Protein AF-A0A172ZG33-F1 (afdb_monomer_lite)

Organism: NCBI:txid1616788

Sequence (168 aa):
MSILERFKTKSKTSNMPSVHVTMNELRTAVLQYEREMSGINRTALMQEDRSLDLSRLTRYLGGRSDQKFYLSRETFEIFEEEERHIPYHLDQVQGAIDDYVQENGKLPVIEDSVHFEVDCRKLYQQRYLHEIPDFPMYITDQEMMVTHREPAILPESKEHMDKSYVLL

Structure (mmCIF, N/CA/C/O backbone):
data_AF-A0A172ZG33-F1
#
_entry.id   AF-A0A172ZG33-F1
#
loop_
_atom_site.group_PDB
_atom_site.id
_atom_site.type_symbol
_atom_site.label_atom_id
_atom_site.label_alt_id
_atom_site.label_comp_id
_atom_site.label_asym_id
_atom_site.label_entity_id
_atom_site.label_seq_id
_atom_site.pdbx_PDB_ins_code
_atom_site.Cartn_x
_atom_site.Cartn_y
_atom_site.Cartn_z
_atom_site.occupancy
_atom_site.B_iso_or_equiv
_atom_site.auth_seq_id
_atom_site.auth_comp_id
_atom_site.auth_asym_id
_atom_site.auth_atom_id
_atom_site.pdbx_PDB_model_num
ATOM 1 N N . MET A 1 1 ? -16.055 10.389 -52.315 1.00 37.78 1 MET A N 1
ATOM 2 C CA . MET A 1 1 ? -14.677 10.601 -51.824 1.00 37.78 1 MET A CA 1
ATOM 3 C C . MET A 1 1 ? -14.759 10.781 -50.315 1.00 37.78 1 MET A C 1
ATOM 5 O O . MET A 1 1 ? -15.223 11.822 -49.876 1.00 37.78 1 MET A O 1
ATOM 9 N N . SER A 1 2 ? -14.478 9.725 -49.545 1.00 38.50 2 SER A N 1
ATOM 10 C CA . SER A 1 2 ? -14.669 9.694 -48.085 1.00 38.50 2 SER A CA 1
ATOM 11 C C . SER A 1 2 ? -13.404 10.165 -47.365 1.00 38.50 2 SER A C 1
ATOM 13 O O . SER A 1 2 ? -12.304 9.768 -47.736 1.00 38.50 2 SER A O 1
ATOM 15 N N . ILE A 1 3 ? -13.573 11.007 -46.344 1.00 47.00 3 ILE A N 1
ATOM 16 C CA . ILE A 1 3 ? -12.517 11.676 -45.557 1.00 47.00 3 ILE A CA 1
ATOM 17 C C . ILE A 1 3 ? -11.925 10.736 -44.477 1.00 47.00 3 ILE A C 1
ATOM 19 O O . ILE A 1 3 ? -11.163 11.151 -43.612 1.00 47.00 3 ILE A O 1
ATOM 23 N N . LEU A 1 4 ? -12.216 9.435 -44.532 1.00 44.50 4 LEU A N 1
ATOM 24 C CA . LEU A 1 4 ? -11.871 8.484 -43.473 1.00 44.50 4 LEU A CA 1
ATOM 25 C C . LEU A 1 4 ? -10.605 7.652 -43.748 1.00 44.50 4 LEU A C 1
ATOM 27 O O . LEU A 1 4 ? -10.565 6.477 -43.417 1.00 44.50 4 LEU A O 1
ATOM 31 N N . GLU A 1 5 ? -9.565 8.239 -44.340 1.00 49.44 5 GLU A N 1
ATOM 32 C CA . GLU A 1 5 ? -8.239 7.606 -44.415 1.00 49.44 5 GLU A CA 1
ATOM 33 C C . GLU A 1 5 ? -7.129 8.623 -44.154 1.00 49.44 5 GLU A C 1
ATOM 35 O O . GLU A 1 5 ? -6.486 9.126 -45.074 1.00 49.44 5 GLU A O 1
ATOM 40 N N . ARG A 1 6 ? -6.884 8.950 -42.885 1.00 49.59 6 ARG A N 1
ATOM 41 C CA . ARG A 1 6 ? -5.592 9.473 -42.417 1.00 49.59 6 ARG A CA 1
ATOM 42 C C . ARG A 1 6 ? -5.543 9.400 -40.898 1.00 49.59 6 ARG A C 1
ATOM 44 O O . ARG A 1 6 ? -6.550 9.605 -40.240 1.00 49.59 6 ARG A O 1
ATOM 51 N N . PHE A 1 7 ? -4.349 9.093 -40.395 1.00 49.25 7 PHE A N 1
ATOM 52 C CA . PHE A 1 7 ? -3.973 8.811 -39.000 1.00 49.25 7 PHE A CA 1
ATOM 53 C C . PHE A 1 7 ? -4.033 7.345 -38.534 1.00 49.25 7 PHE A C 1
ATOM 55 O O . PHE A 1 7 ? -4.445 7.045 -37.420 1.00 49.25 7 PHE A O 1
ATOM 62 N N . LYS A 1 8 ? -3.451 6.426 -39.319 1.00 46.25 8 LYS A N 1
ATOM 63 C CA . LYS A 1 8 ? -2.674 5.323 -38.719 1.00 46.25 8 LYS A CA 1
ATOM 64 C C . LYS A 1 8 ? -1.252 5.822 -38.458 1.00 46.25 8 LYS A C 1
ATOM 66 O O . LYS A 1 8 ? -0.354 5.652 -39.282 1.00 46.25 8 LYS A O 1
ATOM 71 N N . THR A 1 9 ? -1.042 6.471 -37.319 1.00 42.97 9 THR A N 1
ATOM 72 C CA . THR A 1 9 ? 0.306 6.769 -36.827 1.00 42.97 9 THR A CA 1
ATOM 73 C C . THR A 1 9 ? 0.907 5.448 -36.344 1.00 42.97 9 THR A C 1
ATOM 75 O O . THR A 1 9 ? 0.587 4.975 -35.259 1.00 42.97 9 THR A O 1
ATOM 78 N N . LYS A 1 10 ? 1.731 4.793 -37.174 1.00 41.88 10 LYS A N 1
ATOM 79 C CA . LYS A 1 10 ? 2.574 3.665 -36.739 1.00 41.88 10 LYS A CA 1
ATOM 80 C C . LYS A 1 10 ? 3.470 4.167 -35.603 1.00 41.88 10 LYS A C 1
ATOM 82 O O . LYS A 1 10 ? 4.420 4.907 -35.857 1.00 41.88 10 LYS A O 1
ATOM 87 N N . SER A 1 11 ? 3.174 3.789 -34.362 1.00 44.31 11 SER A N 1
ATOM 88 C CA . SER A 1 11 ? 4.064 4.048 -33.234 1.00 44.31 11 SER A CA 1
ATOM 89 C C . SER A 1 11 ? 5.384 3.305 -33.463 1.00 44.31 11 SER A C 1
ATOM 91 O O . SER A 1 11 ? 5.397 2.101 -33.718 1.00 44.31 11 SER A O 1
ATOM 93 N N . LYS A 1 12 ? 6.513 4.015 -33.369 1.00 47.38 12 LYS A N 1
ATOM 94 C CA . LYS A 1 12 ? 7.883 3.466 -33.406 1.00 47.38 12 LYS A CA 1
ATOM 95 C C . LYS A 1 12 ? 8.219 2.646 -32.143 1.00 47.38 12 LYS A C 1
ATOM 97 O O . LYS A 1 12 ? 9.269 2.825 -31.543 1.00 47.38 12 LYS A O 1
ATOM 102 N N . THR A 1 13 ? 7.324 1.772 -31.703 1.00 51.97 13 THR A N 1
ATOM 103 C CA . THR A 1 13 ? 7.499 0.946 -30.497 1.00 51.97 13 THR A CA 1
ATOM 104 C C . THR A 1 13 ? 7.639 -0.544 -30.819 1.00 51.97 13 THR A C 1
ATOM 106 O O . THR A 1 13 ? 7.714 -1.367 -29.914 1.00 51.97 13 THR A O 1
ATOM 109 N N . SER A 1 14 ? 7.703 -0.912 -32.102 1.00 55.41 14 SER A N 1
ATOM 110 C CA . SER A 1 14 ? 7.591 -2.301 -32.560 1.00 55.41 14 SER A CA 1
ATOM 111 C C . SER A 1 14 ? 8.889 -3.122 -32.545 1.00 55.41 14 SER A C 1
ATOM 113 O O . SER A 1 14 ? 8.899 -4.172 -33.169 1.00 55.41 14 SER A O 1
ATOM 115 N N . ASN A 1 15 ? 9.974 -2.666 -31.906 1.00 64.38 15 ASN A N 1
ATOM 116 C CA . ASN A 1 15 ? 11.260 -3.390 -31.927 1.00 64.38 15 ASN A CA 1
ATOM 117 C C . ASN A 1 15 ? 12.060 -3.333 -30.612 1.00 64.38 15 ASN A C 1
ATOM 119 O O . ASN A 1 15 ? 13.254 -3.622 -30.616 1.00 64.38 15 ASN A O 1
ATOM 123 N N . MET A 1 16 ? 11.436 -2.940 -29.498 1.00 76.25 16 MET A N 1
ATOM 124 C CA . MET A 1 16 ? 12.101 -3.038 -28.193 1.00 76.25 16 MET A CA 1
ATOM 125 C C . MET A 1 16 ? 12.145 -4.508 -27.754 1.00 76.25 16 MET A C 1
ATOM 127 O O . MET A 1 16 ? 11.128 -5.191 -27.910 1.00 76.25 16 MET A O 1
ATOM 131 N N . PRO A 1 17 ? 13.279 -4.996 -27.218 1.00 87.50 17 PRO A N 1
ATOM 132 C CA . PRO A 1 17 ? 13.366 -6.357 -26.709 1.00 87.50 17 PRO A CA 1
ATOM 133 C C . PRO A 1 17 ? 12.390 -6.552 -25.545 1.00 87.50 17 PRO A C 1
ATOM 135 O O . PRO A 1 17 ? 12.126 -5.620 -24.779 1.00 87.50 17 PRO A O 1
ATOM 138 N N . SER A 1 18 ? 11.853 -7.766 -25.435 1.00 92.00 18 SER A N 1
ATOM 139 C CA . SER A 1 18 ? 11.190 -8.211 -24.211 1.00 92.00 18 SER A CA 1
ATOM 140 C C . SER A 1 18 ? 12.263 -8.433 -23.151 1.00 92.00 18 SER A C 1
ATOM 142 O O . SER A 1 18 ? 13.279 -9.062 -23.452 1.00 92.00 18 SER A O 1
ATOM 144 N N . VAL A 1 19 ? 12.063 -7.901 -21.951 1.00 94.19 19 VAL A N 1
ATOM 145 C CA . VAL A 1 19 ? 12.995 -8.032 -20.826 1.00 94.19 19 VAL A CA 1
ATOM 146 C C . VAL A 1 19 ? 12.261 -8.574 -19.612 1.00 94.19 19 VAL A C 1
ATOM 148 O O . VAL A 1 19 ? 11.125 -8.190 -19.350 1.00 94.19 19 VAL A O 1
ATOM 151 N N . HIS A 1 20 ? 12.940 -9.435 -18.870 1.00 95.19 20 HIS A N 1
ATOM 152 C CA . HIS A 1 20 ? 12.515 -9.827 -17.538 1.00 95.19 20 HIS A CA 1
ATOM 153 C C . HIS A 1 20 ? 13.019 -8.774 -16.549 1.00 95.19 20 HIS A C 1
ATOM 155 O O . HIS A 1 20 ? 14.181 -8.377 -16.626 1.00 95.19 20 HIS A O 1
ATOM 161 N N . VAL A 1 21 ? 12.146 -8.291 -15.674 1.00 94.25 21 VAL A N 1
ATOM 162 C CA . VAL A 1 21 ? 12.380 -7.168 -14.765 1.00 94.25 21 VAL A CA 1
ATOM 163 C C . VAL A 1 21 ? 12.242 -7.646 -13.328 1.00 94.25 21 VAL A C 1
ATOM 165 O O . VAL A 1 21 ? 11.214 -8.171 -12.914 1.00 94.25 21 VAL A O 1
ATOM 168 N N . THR A 1 22 ? 13.275 -7.413 -12.534 1.00 93.88 22 THR A N 1
ATOM 169 C CA . THR A 1 22 ? 13.223 -7.638 -11.089 1.00 93.88 22 THR A CA 1
ATOM 170 C C . THR A 1 22 ? 12.546 -6.469 -10.377 1.00 93.88 22 THR A C 1
ATOM 172 O O . THR A 1 22 ? 12.587 -5.328 -10.849 1.00 93.88 22 THR A O 1
ATOM 175 N N . MET A 1 23 ? 12.006 -6.706 -9.177 1.00 92.94 23 MET A N 1
ATOM 176 C CA . MET A 1 23 ? 11.448 -5.621 -8.366 1.00 92.94 23 MET A CA 1
ATOM 177 C C . MET A 1 23 ? 12.440 -4.470 -8.149 1.00 92.94 23 MET A C 1
ATOM 179 O O . MET A 1 23 ? 12.075 -3.302 -8.259 1.00 92.94 23 MET A O 1
ATOM 183 N N . ASN A 1 24 ? 13.717 -4.759 -7.898 1.00 92.06 24 ASN A N 1
ATOM 184 C CA . ASN A 1 24 ? 14.719 -3.711 -7.677 1.00 92.06 24 ASN A CA 1
ATOM 185 C C . ASN A 1 24 ? 14.956 -2.841 -8.923 1.00 92.06 24 ASN A C 1
ATOM 187 O O . ASN A 1 24 ? 15.106 -1.621 -8.804 1.00 92.06 24 ASN A O 1
ATOM 191 N N . GLU A 1 25 ? 14.952 -3.438 -10.116 1.00 94.31 25 GLU A N 1
ATOM 192 C CA . GLU A 1 25 ? 15.046 -2.696 -11.380 1.00 94.31 25 GLU A CA 1
ATOM 193 C C . GLU A 1 25 ? 13.802 -1.842 -11.611 1.00 94.31 25 GLU A C 1
ATOM 195 O O . GLU A 1 25 ? 13.922 -0.670 -11.972 1.00 94.31 25 GLU A O 1
ATOM 200 N N . LEU A 1 26 ? 12.616 -2.390 -11.333 1.00 94.88 26 LEU A N 1
ATOM 201 C CA . LEU A 1 26 ? 11.362 -1.654 -11.431 1.00 94.88 26 LEU A CA 1
ATOM 202 C C . LEU A 1 26 ? 11.343 -0.438 -10.501 1.00 94.88 26 LEU A C 1
ATOM 204 O O . LEU A 1 26 ? 11.042 0.668 -10.942 1.00 94.88 26 LEU A O 1
ATOM 208 N N . ARG A 1 27 ? 11.722 -0.619 -9.235 1.00 92.94 27 ARG A N 1
ATOM 209 C CA . ARG A 1 27 ? 11.808 0.454 -8.231 1.00 92.94 27 ARG A CA 1
ATOM 210 C C . ARG A 1 27 ? 12.765 1.551 -8.677 1.00 92.94 27 ARG A C 1
ATOM 212 O O . ARG A 1 27 ? 12.428 2.732 -8.655 1.00 92.94 27 ARG A O 1
ATOM 219 N N . THR A 1 28 ? 13.932 1.155 -9.178 1.00 93.56 28 THR A N 1
ATOM 220 C CA . THR A 1 28 ? 14.919 2.089 -9.731 1.00 93.56 28 THR A CA 1
ATOM 221 C C . THR A 1 28 ? 14.354 2.859 -10.929 1.00 93.56 28 THR A C 1
ATOM 223 O O . THR A 1 28 ? 14.527 4.077 -11.015 1.00 93.56 28 THR A O 1
ATOM 226 N N . ALA A 1 29 ? 13.637 2.179 -11.828 1.00 94.19 29 ALA A N 1
ATOM 227 C CA . ALA A 1 29 ? 12.993 2.787 -12.988 1.00 94.19 29 ALA A CA 1
ATOM 228 C C . ALA A 1 29 ? 11.883 3.775 -12.600 1.00 94.19 29 ALA A C 1
ATOM 230 O O . ALA A 1 29 ? 11.822 4.867 -13.167 1.00 94.19 29 ALA A O 1
ATOM 231 N N . VAL A 1 30 ? 11.043 3.435 -11.617 1.00 92.50 30 VAL A N 1
ATOM 232 C CA . VAL A 1 30 ? 9.999 4.323 -11.079 1.00 92.50 30 VAL A CA 1
ATOM 233 C C . VAL A 1 30 ? 10.624 5.563 -10.442 1.00 92.50 30 VAL A C 1
ATOM 235 O O . VAL A 1 30 ? 10.243 6.677 -10.792 1.00 92.50 30 VAL A O 1
ATOM 238 N N . LEU A 1 31 ? 11.646 5.404 -9.597 1.00 90.88 31 LEU A N 1
ATOM 239 C CA . LEU A 1 31 ? 12.358 6.534 -8.986 1.00 90.88 31 LEU A CA 1
ATOM 240 C C . LEU A 1 31 ? 13.042 7.429 -10.027 1.00 90.88 31 LEU A C 1
ATOM 242 O O . LEU A 1 31 ? 13.170 8.641 -9.845 1.00 90.88 31 LEU A O 1
ATOM 246 N N . GLN A 1 32 ? 13.541 6.856 -11.123 1.00 91.31 32 GLN A N 1
ATOM 247 C CA . GLN A 1 32 ? 14.097 7.650 -12.214 1.00 91.31 32 GLN A CA 1
ATOM 248 C C . GLN A 1 32 ? 13.007 8.402 -12.985 1.00 91.31 32 GLN A C 1
ATOM 250 O O . GLN A 1 32 ? 13.194 9.580 -13.285 1.00 91.31 32 GLN A O 1
ATOM 255 N N . TYR A 1 33 ? 11.871 7.758 -13.249 1.00 91.00 33 TYR A N 1
ATOM 256 C CA . TYR A 1 33 ? 10.697 8.400 -13.830 1.00 91.00 33 TYR A CA 1
ATOM 257 C C . TYR A 1 33 ? 10.225 9.580 -12.958 1.00 91.00 33 TYR A C 1
ATOM 259 O O . TYR A 1 33 ? 10.137 10.702 -13.444 1.00 91.00 33 TYR A O 1
ATOM 267 N N . GLU A 1 34 ? 10.028 9.393 -11.652 1.00 88.56 34 GLU A N 1
ATOM 268 C CA . GLU A 1 34 ? 9.590 10.470 -10.745 1.00 88.56 34 GLU A CA 1
ATOM 269 C C . GLU A 1 34 ? 10.561 11.666 -10.735 1.00 88.56 34 GLU A C 1
ATOM 271 O O . GLU A 1 34 ? 10.133 12.819 -10.737 1.00 88.56 34 GLU A O 1
ATOM 276 N N . ARG A 1 35 ? 11.878 11.415 -10.781 1.00 88.00 35 ARG A N 1
ATOM 277 C CA . ARG A 1 35 ? 12.895 12.484 -10.819 1.00 88.00 35 ARG A CA 1
ATOM 278 C C . ARG A 1 35 ? 12.890 13.288 -12.116 1.00 88.00 35 ARG A C 1
ATOM 280 O O . ARG A 1 35 ? 13.219 14.472 -12.096 1.00 88.00 35 ARG A O 1
ATOM 287 N N . GLU A 1 36 ? 12.590 12.650 -13.242 1.00 88.75 36 GLU A N 1
ATOM 288 C CA . GLU A 1 36 ? 12.615 13.297 -14.556 1.00 88.75 36 GLU A CA 1
ATOM 289 C C . GLU A 1 36 ? 11.299 14.016 -14.889 1.00 88.75 36 GLU A C 1
ATOM 291 O O . GLU A 1 36 ? 11.297 14.972 -15.668 1.00 88.75 36 GLU A O 1
ATOM 296 N N . MET A 1 37 ? 10.183 13.589 -14.297 1.00 81.62 37 MET A N 1
ATOM 297 C CA . MET A 1 37 ? 8.860 14.153 -14.543 1.00 81.62 37 MET A CA 1
ATOM 298 C C . MET A 1 37 ? 8.495 15.163 -13.448 1.00 81.62 37 MET A C 1
ATOM 300 O O . MET A 1 37 ? 8.008 14.810 -12.377 1.00 81.62 37 MET A O 1
ATOM 304 N N . SER A 1 38 ? 8.687 16.456 -13.727 1.00 73.31 38 SER A N 1
ATOM 305 C CA . SER A 1 38 ? 8.379 17.532 -12.778 1.00 73.31 38 SER A CA 1
ATOM 306 C C . SER A 1 38 ? 6.909 17.510 -12.332 1.00 73.31 38 SER A C 1
ATOM 308 O O . SER A 1 38 ? 6.015 17.774 -13.138 1.00 73.31 38 SER A O 1
ATOM 310 N N . GLY A 1 39 ? 6.670 17.253 -11.044 1.00 67.31 39 GLY A N 1
ATOM 311 C CA . GLY A 1 39 ? 5.347 17.356 -10.417 1.00 67.31 39 GLY A CA 1
ATOM 312 C C . GLY A 1 39 ? 4.423 16.150 -10.615 1.00 67.31 39 GLY A C 1
ATOM 313 O O . GLY A 1 39 ? 3.230 16.271 -10.352 1.00 67.31 39 GLY A O 1
ATOM 314 N N . ILE A 1 40 ? 4.941 15.004 -11.074 1.00 72.69 40 ILE A N 1
ATOM 315 C CA . ILE A 1 40 ? 4.159 13.776 -11.274 1.00 72.69 40 ILE A CA 1
ATOM 316 C C . ILE A 1 40 ? 4.639 12.689 -10.296 1.00 72.69 40 ILE A C 1
ATOM 318 O O . ILE A 1 40 ? 5.802 12.303 -10.328 1.00 72.69 40 ILE A O 1
ATOM 322 N N . ASN A 1 41 ? 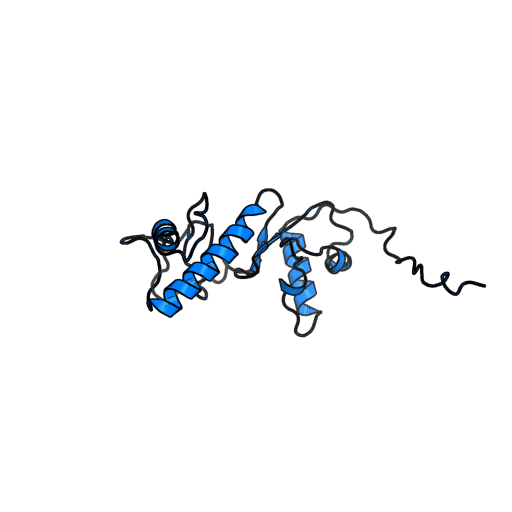3.738 12.181 -9.450 1.00 78.00 41 ASN A N 1
ATOM 323 C CA . ASN A 1 41 ? 3.980 11.052 -8.534 1.00 78.00 41 ASN A CA 1
ATOM 324 C C . ASN A 1 41 ? 3.807 9.696 -9.267 1.00 78.00 41 ASN A C 1
ATOM 326 O O . ASN A 1 41 ? 3.107 9.637 -10.285 1.00 78.00 41 ASN A O 1
ATOM 330 N N . ARG A 1 42 ? 4.407 8.601 -8.763 1.00 83.00 42 ARG A N 1
ATOM 331 C CA . ARG A 1 42 ? 4.232 7.228 -9.287 1.00 83.00 42 ARG A CA 1
ATOM 332 C C . ARG A 1 42 ? 2.788 6.786 -9.508 1.00 83.00 42 ARG A C 1
ATOM 334 O O . ARG A 1 42 ? 2.565 5.965 -10.388 1.00 83.00 42 ARG A O 1
ATOM 341 N N . THR A 1 43 ? 1.798 7.343 -8.811 1.00 87.62 43 THR A N 1
ATOM 342 C CA . THR A 1 43 ? 0.373 7.058 -9.080 1.00 87.62 43 THR A CA 1
ATOM 343 C C . THR A 1 43 ? -0.053 7.399 -10.507 1.00 87.62 43 THR A C 1
ATOM 345 O O . THR A 1 43 ? -0.987 6.799 -11.025 1.00 87.62 43 THR A O 1
ATOM 348 N N . ALA A 1 44 ? 0.666 8.278 -11.208 1.00 89.50 44 ALA A N 1
ATOM 349 C CA . ALA A 1 44 ? 0.436 8.532 -12.630 1.00 89.50 44 ALA A CA 1
ATOM 350 C C . ALA A 1 44 ? 0.860 7.375 -13.553 1.00 89.50 44 ALA A C 1
ATOM 352 O O . ALA A 1 44 ? 0.600 7.425 -14.757 1.00 89.50 44 ALA A O 1
ATOM 353 N N . LEU A 1 45 ? 1.570 6.376 -13.028 1.00 91.81 45 LEU A N 1
ATOM 354 C CA . LEU A 1 45 ? 1.854 5.116 -13.711 1.00 91.81 45 LEU A CA 1
ATOM 355 C C . LEU A 1 45 ? 0.738 4.091 -13.480 1.00 91.81 45 LEU A C 1
ATOM 357 O O . LEU A 1 45 ? 0.737 3.066 -14.147 1.00 91.81 45 LEU A O 1
ATOM 361 N N . MET A 1 46 ? -0.185 4.331 -12.549 1.00 94.00 46 MET A N 1
ATOM 362 C CA . MET A 1 46 ? -1.233 3.378 -12.202 1.00 94.00 46 MET A CA 1
ATOM 363 C C . MET A 1 46 ? -2.350 3.378 -13.249 1.00 94.00 46 MET A C 1
ATOM 365 O O . MET A 1 46 ? -2.833 4.433 -13.664 1.00 94.00 46 MET A O 1
ATOM 369 N N . GLN A 1 47 ? -2.776 2.187 -13.652 1.00 93.88 47 GLN A N 1
ATOM 370 C CA . GLN A 1 47 ? -3.955 1.959 -14.482 1.00 93.88 47 GLN A CA 1
ATOM 371 C C . GLN A 1 47 ? -5.208 1.764 -13.614 1.00 93.88 47 GLN A C 1
ATOM 373 O O . GLN A 1 47 ? -5.131 1.660 -12.391 1.00 93.88 47 GLN A O 1
ATOM 378 N N . GLU A 1 48 ? -6.384 1.698 -14.245 1.00 90.69 48 GLU A N 1
ATOM 379 C CA . GLU A 1 48 ? -7.664 1.511 -13.540 1.00 90.69 48 GLU A CA 1
ATOM 380 C C . GLU A 1 48 ? -7.723 0.196 -12.745 1.00 90.69 48 GLU A C 1
ATOM 382 O O . GLU A 1 48 ? -8.334 0.142 -11.680 1.00 90.69 48 GLU A O 1
ATOM 387 N N . ASP A 1 49 ? -7.050 -0.852 -13.226 1.00 90.75 49 ASP A N 1
ATOM 388 C CA . ASP A 1 49 ? -6.949 -2.159 -12.566 1.00 90.75 49 ASP A CA 1
ATOM 389 C C . ASP A 1 49 ? -5.796 -2.243 -11.549 1.00 90.75 49 ASP A C 1
ATOM 391 O O . ASP A 1 49 ? -5.450 -3.336 -11.103 1.00 90.75 49 ASP A O 1
ATOM 395 N N . ARG A 1 50 ? -5.199 -1.095 -11.191 1.00 91.81 50 ARG A N 1
ATOM 396 C CA . ARG A 1 50 ? -4.038 -0.941 -10.295 1.00 91.81 50 ARG A CA 1
ATOM 397 C C . ARG A 1 50 ? -2.722 -1.478 -10.855 1.00 91.81 50 ARG A C 1
ATOM 399 O O . ARG A 1 50 ? -1.696 -1.371 -10.185 1.00 91.81 50 ARG A O 1
ATOM 406 N N . SER A 1 51 ? -2.704 -2.010 -12.077 1.00 95.25 51 SER A N 1
ATOM 407 C CA . SER A 1 51 ? -1.449 -2.392 -12.721 1.00 95.25 51 SER A CA 1
ATOM 408 C C . SER A 1 51 ? -0.614 -1.160 -13.085 1.00 95.25 51 SER A C 1
ATOM 410 O O . SER A 1 51 ? -1.137 -0.071 -13.332 1.00 95.25 51 SER A O 1
ATOM 412 N N . LEU A 1 52 ? 0.706 -1.316 -13.128 1.00 95.19 52 LEU A N 1
ATOM 413 C CA . LEU A 1 52 ? 1.622 -0.274 -13.580 1.00 95.19 52 LEU A CA 1
ATOM 414 C C . LEU A 1 52 ? 1.696 -0.227 -15.112 1.00 95.19 52 LEU A C 1
ATOM 416 O O . LEU A 1 52 ? 1.875 -1.240 -15.787 1.00 95.19 52 LEU A O 1
ATOM 420 N N . ASP A 1 53 ? 1.630 0.973 -15.682 1.00 94.62 53 ASP A N 1
ATOM 421 C CA . ASP A 1 53 ? 1.899 1.237 -17.093 1.00 94.62 53 ASP A CA 1
ATOM 422 C C . ASP A 1 53 ? 3.413 1.215 -17.369 1.00 94.62 53 ASP A C 1
ATOM 424 O O . ASP A 1 53 ? 4.101 2.240 -17.469 1.00 94.62 53 ASP A O 1
ATOM 428 N N . LEU A 1 54 ? 3.943 0.001 -17.536 1.00 94.31 54 LEU A N 1
ATOM 429 C CA . LEU A 1 54 ? 5.357 -0.253 -17.834 1.00 94.31 54 LEU A CA 1
ATOM 430 C C . LEU A 1 54 ? 5.787 0.287 -19.207 1.00 94.31 54 LEU A C 1
ATOM 432 O O . LEU A 1 54 ? 6.986 0.413 -19.485 1.00 94.31 54 LEU A O 1
ATOM 436 N N . SER A 1 55 ? 4.842 0.668 -20.075 1.00 92.50 55 SER A N 1
ATOM 437 C CA . SER A 1 55 ? 5.181 1.317 -21.343 1.00 92.50 55 SER A CA 1
ATOM 438 C C . SER A 1 55 ? 5.855 2.676 -21.117 1.00 92.50 55 SER A C 1
ATOM 440 O O . SER A 1 55 ? 6.761 3.055 -21.866 1.00 92.50 55 SER A O 1
ATOM 442 N N . ARG A 1 56 ? 5.503 3.365 -20.022 1.00 91.94 56 ARG A N 1
ATOM 443 C CA . ARG A 1 56 ? 6.121 4.633 -19.600 1.00 91.94 56 ARG A CA 1
ATOM 444 C C . ARG A 1 56 ? 7.494 4.430 -18.963 1.00 91.94 56 ARG A C 1
ATOM 446 O O . ARG A 1 56 ? 8.295 5.363 -18.943 1.00 91.94 56 ARG A O 1
ATOM 453 N N . LEU A 1 57 ? 7.791 3.205 -18.522 1.00 93.69 57 LEU A N 1
ATOM 454 C CA . LEU A 1 57 ? 9.066 2.824 -17.914 1.00 93.69 57 LEU A CA 1
ATOM 455 C C . LEU A 1 57 ? 10.048 2.152 -18.886 1.00 93.69 57 LEU A C 1
ATOM 457 O O . LEU A 1 57 ? 11.214 1.957 -18.551 1.00 93.69 57 LEU A O 1
ATOM 461 N N . THR A 1 58 ? 9.623 1.854 -20.117 1.00 93.44 58 THR A N 1
ATOM 462 C CA . THR A 1 58 ? 10.403 1.092 -21.113 1.00 93.44 58 THR A CA 1
ATOM 463 C C . THR A 1 58 ? 11.814 1.654 -21.357 1.00 93.44 58 THR A C 1
ATOM 465 O O . THR A 1 58 ? 12.760 0.895 -21.558 1.00 93.44 58 THR A O 1
ATOM 468 N N . ARG A 1 59 ? 11.991 2.983 -21.317 1.00 91.94 59 ARG A N 1
ATOM 469 C CA . ARG A 1 59 ? 13.309 3.628 -21.498 1.00 91.94 59 ARG A CA 1
ATOM 470 C C . ARG A 1 59 ? 14.276 3.411 -20.329 1.00 91.94 59 ARG A C 1
ATOM 472 O O . ARG A 1 59 ? 15.478 3.511 -20.536 1.00 91.94 59 ARG A O 1
ATOM 479 N N . TYR A 1 60 ? 13.755 3.153 -19.132 1.00 92.81 60 TYR A N 1
ATOM 480 C CA . TYR A 1 60 ? 14.538 2.922 -17.915 1.00 92.81 60 TYR A CA 1
ATOM 481 C C . TYR A 1 60 ? 14.825 1.431 -17.716 1.00 92.81 60 TYR A C 1
ATOM 483 O O . TYR A 1 60 ? 15.878 1.073 -17.208 1.00 92.81 60 TYR A O 1
ATOM 491 N N . LEU A 1 61 ? 13.915 0.571 -18.185 1.00 93.56 61 LEU A N 1
ATOM 492 C CA . LEU A 1 61 ? 14.025 -0.889 -18.115 1.00 93.56 61 LEU A CA 1
ATOM 493 C C . LEU A 1 61 ? 14.837 -1.501 -19.272 1.00 93.56 61 LEU A C 1
ATOM 495 O O . LEU A 1 61 ? 15.100 -2.696 -19.282 1.00 93.56 61 LEU A O 1
ATOM 499 N N . GLY A 1 62 ? 15.201 -0.710 -20.289 1.00 91.12 62 GLY A N 1
ATOM 500 C CA . GLY A 1 62 ? 15.945 -1.191 -21.463 1.00 91.12 62 GLY A CA 1
ATOM 501 C C . GLY A 1 62 ? 15.127 -2.053 -22.438 1.00 91.12 62 GLY A C 1
ATOM 502 O O . GLY A 1 62 ? 15.662 -2.532 -23.437 1.00 91.12 62 GLY A O 1
ATOM 503 N N . GLY A 1 63 ? 13.827 -2.219 -22.194 1.00 92.31 63 GLY A N 1
ATOM 504 C CA . GLY A 1 63 ? 12.941 -3.087 -22.959 1.00 92.31 63 GLY A CA 1
ATOM 505 C C . GLY A 1 63 ? 11.504 -3.030 -22.454 1.00 92.31 63 GLY A C 1
ATOM 506 O O . GLY A 1 63 ? 11.183 -2.305 -21.511 1.00 92.31 63 GLY A O 1
ATOM 507 N N . ARG A 1 64 ? 10.620 -3.784 -23.108 1.00 92.12 64 ARG A N 1
ATOM 508 C CA . ARG A 1 64 ? 9.255 -4.000 -22.615 1.00 92.12 64 ARG A CA 1
ATOM 509 C C . ARG A 1 64 ? 9.286 -5.144 -21.614 1.00 92.12 64 ARG A C 1
ATOM 511 O O . ARG A 1 64 ? 9.745 -6.222 -21.973 1.00 92.12 64 ARG A O 1
ATOM 518 N N . SER A 1 65 ? 8.804 -4.909 -20.399 1.00 94.19 65 SER A N 1
ATOM 519 C CA . SER A 1 65 ? 8.668 -5.990 -19.425 1.00 94.19 65 SER A CA 1
ATOM 520 C C . SER A 1 65 ? 7.657 -7.029 -19.918 1.00 94.19 65 SER A C 1
ATOM 522 O O . SER A 1 65 ? 6.630 -6.660 -20.495 1.00 94.19 65 SER A O 1
ATOM 524 N N . ASP A 1 66 ? 7.959 -8.308 -19.708 1.00 93.31 66 ASP A N 1
ATOM 525 C CA . ASP A 1 66 ? 7.021 -9.423 -19.889 1.00 93.31 66 ASP A CA 1
ATOM 526 C C . ASP A 1 66 ? 6.196 -9.737 -18.630 1.00 93.31 66 ASP A C 1
ATOM 528 O O . ASP A 1 66 ? 5.304 -10.586 -18.673 1.00 93.31 66 ASP A O 1
ATOM 532 N N . GLN A 1 67 ? 6.455 -9.022 -17.536 1.00 95.06 67 GLN A N 1
ATOM 533 C CA . GLN A 1 67 ? 5.774 -9.161 -16.257 1.00 95.06 67 GLN A CA 1
ATOM 534 C C . GLN A 1 67 ? 4.737 -8.061 -16.042 1.00 95.06 67 GLN A C 1
ATOM 536 O O . GLN A 1 67 ? 4.695 -7.035 -16.727 1.00 95.06 67 GLN A O 1
ATOM 541 N N . LYS A 1 68 ? 3.897 -8.293 -15.038 1.00 95.38 68 LYS A N 1
ATOM 542 C CA . LYS A 1 68 ? 2.943 -7.329 -14.511 1.00 95.38 68 LYS A CA 1
ATOM 543 C C . LYS A 1 68 ? 3.305 -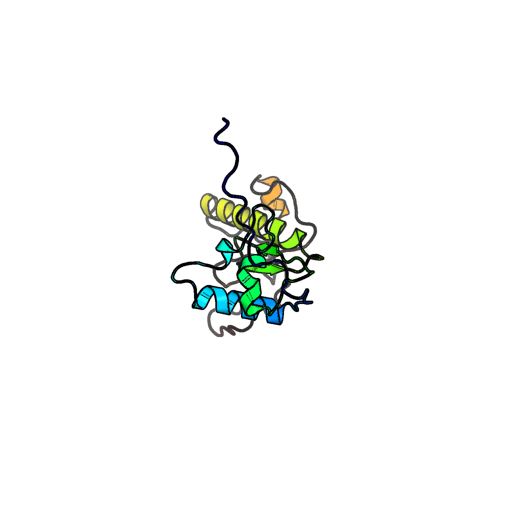7.002 -13.077 1.00 95.38 68 LYS A C 1
ATOM 545 O O . LYS A 1 68 ? 3.776 -7.857 -12.335 1.00 95.38 68 LYS A O 1
ATOM 550 N N . PHE A 1 69 ? 3.046 -5.756 -12.719 1.00 97.12 69 PHE A N 1
ATOM 551 C CA . PHE A 1 69 ? 3.246 -5.239 -11.379 1.00 97.12 69 PHE A CA 1
ATOM 552 C C . PHE A 1 69 ? 2.067 -4.356 -11.017 1.00 97.12 69 PHE A C 1
ATOM 554 O O . PHE A 1 69 ? 1.464 -3.736 -11.898 1.00 97.12 69 PHE A O 1
ATOM 561 N N . TYR A 1 70 ? 1.764 -4.291 -9.732 1.00 96.94 70 TYR A N 1
ATOM 562 C CA . TYR A 1 70 ? 0.598 -3.605 -9.196 1.00 96.94 70 TYR A CA 1
ATOM 563 C C . TYR A 1 70 ? 1.027 -2.540 -8.197 1.00 96.94 70 TYR A C 1
ATOM 565 O O . TYR A 1 70 ? 2.048 -2.700 -7.540 1.00 96.94 70 TYR A O 1
ATOM 573 N N . LEU A 1 71 ? 0.271 -1.451 -8.098 1.00 94.94 71 LEU A N 1
ATOM 574 C CA . LEU A 1 71 ? 0.549 -0.332 -7.204 1.00 94.94 71 LEU A CA 1
ATOM 575 C C . LEU A 1 71 ? -0.655 -0.084 -6.296 1.00 94.94 71 LEU A C 1
ATOM 577 O O . LEU A 1 71 ? -1.785 0.030 -6.767 1.00 94.94 71 LEU A O 1
ATOM 581 N N . SER A 1 72 ? -0.390 0.022 -5.000 1.00 94.00 72 SER A N 1
ATOM 582 C CA . SER A 1 72 ? -1.335 0.560 -4.021 1.00 94.00 72 SER A CA 1
ATOM 583 C C . SER A 1 72 ? -1.411 2.080 -4.174 1.00 94.00 72 SER A C 1
ATOM 585 O O . SER A 1 72 ? -0.374 2.754 -4.194 1.00 94.00 72 SER A O 1
ATOM 587 N N . ARG A 1 73 ? -2.618 2.633 -4.322 1.00 91.75 73 ARG A N 1
ATOM 588 C CA . ARG A 1 73 ? -2.807 4.081 -4.476 1.00 91.75 73 ARG A CA 1
ATOM 589 C C . ARG A 1 73 ? -2.534 4.815 -3.173 1.00 91.75 73 ARG A C 1
ATOM 591 O O . ARG A 1 73 ? -1.979 5.911 -3.211 1.00 91.75 73 ARG A O 1
ATOM 598 N N . GLU A 1 74 ? -2.943 4.206 -2.071 1.00 89.94 74 GLU A N 1
ATOM 599 C CA . GLU A 1 74 ? -2.863 4.790 -0.745 1.00 89.94 74 GLU A CA 1
ATOM 600 C C . GLU A 1 74 ? -1.480 4.560 -0.141 1.00 89.94 74 GLU A C 1
ATOM 602 O O . GLU A 1 74 ? -0.902 5.472 0.443 1.00 89.94 74 GLU A O 1
ATOM 607 N N . THR A 1 75 ? -0.897 3.366 -0.342 1.00 88.56 75 THR A N 1
ATOM 608 C CA . THR A 1 75 ? 0.393 3.021 0.280 1.00 88.56 75 THR A CA 1
ATOM 609 C C . THR A 1 75 ? 1.620 3.234 -0.600 1.00 88.56 75 THR A C 1
ATOM 611 O O . THR A 1 75 ? 2.749 3.134 -0.120 1.00 88.56 75 THR A O 1
ATOM 614 N N . PHE A 1 76 ? 1.427 3.527 -1.890 1.00 89.75 76 PHE A N 1
ATOM 615 C CA . PHE A 1 76 ? 2.492 3.705 -2.889 1.00 89.75 76 PHE A CA 1
ATOM 616 C C . PHE A 1 76 ? 3.428 2.491 -3.071 1.00 89.75 76 PHE A C 1
ATOM 618 O O . PHE A 1 76 ? 4.468 2.605 -3.735 1.00 89.75 76 PHE A O 1
ATOM 625 N N . GLU A 1 77 ? 3.061 1.339 -2.504 1.00 90.50 77 GLU A N 1
ATOM 626 C CA . GLU A 1 77 ? 3.819 0.092 -2.559 1.00 90.50 77 GLU A CA 1
ATOM 627 C C . GLU A 1 77 ? 3.561 -0.664 -3.868 1.00 90.50 77 GLU A C 1
ATOM 629 O O . GLU A 1 77 ? 2.435 -0.690 -4.375 1.00 90.50 77 GLU A O 1
ATOM 634 N N . ILE A 1 78 ? 4.623 -1.269 -4.412 1.00 93.69 78 ILE A N 1
ATOM 635 C CA . ILE A 1 78 ? 4.598 -2.025 -5.664 1.00 93.69 78 ILE A CA 1
ATOM 636 C C . ILE A 1 78 ? 4.683 -3.527 -5.378 1.00 93.69 78 ILE A C 1
ATOM 638 O O . ILE A 1 78 ? 5.533 -3.960 -4.601 1.00 93.69 78 ILE A O 1
ATOM 642 N N . PHE A 1 79 ? 3.846 -4.297 -6.071 1.00 95.25 79 PHE A N 1
ATOM 643 C CA . PHE A 1 79 ? 3.642 -5.732 -5.887 1.00 95.25 79 PHE A CA 1
ATOM 644 C C . PHE A 1 79 ? 3.853 -6.511 -7.183 1.00 95.25 79 PHE A C 1
ATOM 646 O O . PHE A 1 79 ? 3.586 -5.997 -8.276 1.00 95.25 79 PHE A O 1
ATOM 653 N N . GLU A 1 80 ? 4.282 -7.765 -7.052 1.00 95.56 80 GLU A N 1
ATOM 654 C CA . GLU A 1 80 ? 4.348 -8.729 -8.156 1.00 95.56 80 GLU A CA 1
ATOM 655 C C . GLU A 1 80 ? 2.949 -9.294 -8.490 1.00 95.56 80 GLU A C 1
ATOM 657 O O . GLU A 1 80 ? 1.960 -9.031 -7.799 1.00 95.56 80 GLU A O 1
ATOM 662 N N . GLU A 1 81 ? 2.833 -10.051 -9.584 1.00 94.56 81 GLU A N 1
ATOM 663 C CA . GLU A 1 81 ? 1.552 -10.604 -10.057 1.00 94.56 81 GLU A CA 1
ATOM 664 C C . GLU A 1 81 ? 0.924 -11.571 -9.044 1.00 94.56 81 GLU A C 1
ATOM 666 O O . GLU A 1 81 ? -0.296 -11.586 -8.862 1.00 94.56 81 GLU A O 1
ATOM 671 N N . GLU A 1 82 ? 1.750 -12.347 -8.350 1.00 94.75 82 GLU A N 1
ATOM 672 C CA . GLU A 1 82 ? 1.354 -13.293 -7.308 1.00 94.75 82 GLU A CA 1
ATOM 673 C C . GLU A 1 82 ? 0.656 -12.580 -6.135 1.00 94.75 82 GLU A C 1
ATOM 675 O O . GLU A 1 82 ? -0.250 -13.125 -5.501 1.00 94.75 82 GLU A O 1
ATOM 680 N N . GLU A 1 83 ? 1.022 -11.321 -5.901 1.00 94.44 83 GLU A N 1
ATOM 681 C CA . GLU A 1 83 ? 0.556 -10.475 -4.804 1.00 94.44 83 GLU A CA 1
ATOM 682 C C . GLU A 1 83 ? -0.481 -9.433 -5.247 1.00 94.44 83 GLU A C 1
ATOM 684 O O . GLU A 1 83 ? -0.875 -8.576 -4.461 1.00 94.44 83 GLU A O 1
ATOM 689 N N . ARG A 1 84 ? -1.002 -9.514 -6.478 1.00 94.69 84 ARG A N 1
ATOM 690 C CA . ARG A 1 84 ? -1.910 -8.503 -7.067 1.00 94.69 84 ARG A CA 1
ATOM 691 C C . ARG A 1 84 ? -3.155 -8.150 -6.241 1.00 94.69 84 ARG A C 1
ATOM 693 O O . ARG A 1 84 ? -3.767 -7.108 -6.453 1.00 94.69 84 ARG A O 1
ATOM 700 N N . HIS A 1 85 ? -3.567 -9.036 -5.338 1.00 93.94 85 HIS A N 1
ATOM 701 C CA . HIS A 1 85 ? -4.724 -8.857 -4.460 1.00 93.94 85 HIS A CA 1
ATOM 702 C C . HIS A 1 85 ? -4.407 -7.984 -3.231 1.00 93.94 85 HIS A C 1
ATOM 704 O O . HIS A 1 85 ? -5.303 -7.356 -2.675 1.00 93.94 85 HIS A O 1
ATOM 710 N N . ILE A 1 86 ? -3.137 -7.887 -2.830 1.00 94.69 86 ILE A N 1
ATOM 711 C CA . ILE A 1 86 ? -2.702 -7.113 -1.665 1.00 94.69 86 ILE A CA 1
ATOM 712 C C . ILE A 1 86 ? -2.976 -5.610 -1.823 1.00 94.69 86 ILE A C 1
ATOM 714 O O . ILE A 1 86 ? -3.645 -5.059 -0.946 1.00 94.69 86 ILE A O 1
ATOM 718 N N . PRO A 1 87 ? -2.561 -4.928 -2.915 1.00 94.50 87 PRO A N 1
ATOM 719 C CA . PRO A 1 87 ? -2.843 -3.501 -3.071 1.00 94.50 87 PRO A CA 1
ATOM 720 C C . PRO A 1 87 ? -4.346 -3.212 -3.068 1.00 94.50 87 PRO A C 1
ATOM 722 O O . PRO A 1 87 ? -4.766 -2.191 -2.523 1.00 94.50 87 PRO A O 1
ATOM 725 N N . TYR A 1 88 ? -5.167 -4.143 -3.585 1.00 94.19 88 TYR A N 1
ATOM 726 C CA . TYR A 1 88 ? -6.624 -4.066 -3.479 1.00 94.19 88 TYR A CA 1
ATOM 727 C C . TYR A 1 88 ? -7.100 -3.858 -2.045 1.00 94.19 88 TYR A C 1
ATOM 729 O O . TYR A 1 88 ? -7.756 -2.849 -1.766 1.00 94.19 88 TYR A O 1
ATOM 737 N N . HIS A 1 89 ? -6.714 -4.767 -1.156 1.00 95.31 89 HIS A N 1
ATOM 738 C CA . HIS A 1 89 ? -7.106 -4.702 0.241 1.00 95.31 89 HIS A CA 1
ATOM 739 C C . HIS A 1 89 ? -6.434 -3.547 0.992 1.00 95.31 89 HIS A C 1
ATOM 741 O O . HIS A 1 89 ? -7.093 -2.951 1.836 1.00 95.31 89 HIS A O 1
ATOM 747 N N . LEU A 1 90 ? -5.177 -3.193 0.687 1.00 95.00 90 LEU A N 1
ATOM 748 C CA . LEU A 1 90 ? -4.505 -2.057 1.336 1.00 95.00 90 LEU A CA 1
ATOM 749 C C . LEU A 1 90 ? -5.278 -0.754 1.118 1.00 95.00 90 LEU A C 1
ATOM 751 O O . LEU A 1 90 ? -5.608 -0.087 2.092 1.00 95.00 90 LEU A O 1
ATOM 755 N N . ASP A 1 91 ? -5.648 -0.434 -0.126 1.00 94.44 91 ASP A N 1
ATOM 756 C CA . ASP A 1 91 ? -6.398 0.801 -0.406 1.00 94.44 91 ASP A CA 1
ATOM 757 C C . ASP A 1 91 ? -7.787 0.789 0.259 1.00 94.44 91 ASP A C 1
ATOM 759 O O . ASP A 1 91 ? -8.264 1.815 0.740 1.00 94.44 91 ASP A O 1
ATOM 763 N N . GLN A 1 92 ? -8.450 -0.373 0.314 1.00 95.69 92 GLN A N 1
ATOM 764 C CA . GLN A 1 92 ? -9.751 -0.491 0.981 1.00 95.69 92 GLN A CA 1
ATOM 765 C C . GLN A 1 92 ? -9.655 -0.308 2.492 1.00 95.69 92 GLN A C 1
ATOM 767 O O . GLN A 1 92 ? -10.487 0.377 3.086 1.00 95.69 92 GLN A O 1
ATOM 772 N N . VAL A 1 93 ? -8.663 -0.940 3.117 1.00 96.56 93 VAL A N 1
ATOM 773 C CA . VAL A 1 93 ? -8.467 -0.860 4.562 1.00 96.56 93 VAL A CA 1
ATOM 774 C C . VAL A 1 93 ? -7.983 0.524 4.960 1.00 96.56 93 VAL A C 1
ATOM 776 O O . VAL A 1 93 ? -8.492 1.044 5.947 1.00 96.56 93 VAL A O 1
ATOM 779 N N . GLN A 1 94 ? -7.097 1.159 4.186 1.00 95.19 94 GLN A N 1
ATOM 780 C CA . GLN A 1 94 ? -6.698 2.542 4.445 1.00 95.19 94 GLN A CA 1
ATOM 781 C C . GLN A 1 94 ? -7.912 3.477 4.418 1.00 95.19 94 GLN A C 1
ATOM 783 O O . GLN A 1 94 ? -8.151 4.170 5.401 1.00 95.19 94 GLN A O 1
ATOM 788 N N . GLY A 1 95 ? -8.737 3.426 3.364 1.00 95.69 95 GLY A N 1
ATOM 789 C CA . GLY A 1 95 ? -9.942 4.258 3.285 1.00 95.69 95 GLY A CA 1
ATOM 790 C C . GLY A 1 95 ? -10.914 4.013 4.446 1.00 95.69 95 GLY A C 1
ATOM 791 O O . GLY A 1 95 ? -11.434 4.955 5.037 1.00 95.69 95 GLY A O 1
ATOM 792 N N . ALA A 1 96 ? -11.100 2.753 4.849 1.00 96.88 96 ALA A N 1
ATOM 793 C CA . ALA A 1 96 ? -11.939 2.409 5.995 1.00 96.88 96 ALA A CA 1
ATOM 794 C C . ALA A 1 96 ? -11.375 2.920 7.333 1.00 96.88 96 ALA A C 1
ATOM 796 O O . ALA A 1 96 ? -12.142 3.306 8.218 1.00 96.88 96 ALA A O 1
ATOM 797 N N . ILE A 1 97 ? -10.049 2.907 7.501 1.00 95.38 97 ILE A N 1
ATOM 798 C CA . ILE A 1 97 ? -9.377 3.492 8.665 1.00 95.38 97 ILE A CA 1
ATOM 799 C C . ILE A 1 97 ? -9.595 5.002 8.676 1.00 95.38 97 ILE A C 1
ATOM 801 O O . ILE A 1 97 ? -9.975 5.533 9.719 1.00 95.38 97 ILE A O 1
ATOM 805 N N . ASP A 1 98 ? -9.395 5.671 7.543 1.00 95.06 98 ASP A N 1
ATOM 806 C CA . ASP A 1 98 ? -9.533 7.121 7.421 1.00 95.06 98 ASP A CA 1
ATOM 807 C C . ASP A 1 98 ? -10.960 7.567 7.770 1.00 95.06 98 ASP A C 1
ATOM 809 O O . ASP A 1 98 ? -11.139 8.431 8.635 1.00 95.06 98 ASP A O 1
ATOM 813 N N . ASP A 1 99 ? -11.976 6.909 7.201 1.00 96.62 99 ASP A N 1
ATOM 814 C CA . ASP A 1 99 ? -13.390 7.163 7.503 1.00 96.62 99 ASP A CA 1
ATOM 815 C C . ASP A 1 99 ? -13.701 6.921 8.991 1.00 96.62 99 ASP A C 1
ATOM 817 O O . ASP A 1 99 ? -14.321 7.752 9.665 1.00 96.62 99 ASP A O 1
ATOM 821 N N . TYR A 1 100 ? -13.225 5.802 9.547 1.00 96.38 100 TYR A N 1
ATOM 822 C CA . TYR A 1 100 ? -13.431 5.477 10.957 1.00 96.38 100 TYR A CA 1
ATOM 823 C C . TYR A 1 100 ? -12.776 6.512 11.879 1.00 96.38 100 TYR A C 1
ATOM 825 O O . TYR A 1 100 ? -13.387 6.936 12.864 1.00 96.38 100 TYR A O 1
ATOM 833 N N . VAL A 1 101 ? -11.541 6.928 11.588 1.00 94.31 101 VAL A N 1
ATOM 834 C CA . VAL A 1 101 ? -10.799 7.925 12.371 1.00 94.31 101 VAL A CA 1
ATOM 835 C C . VAL A 1 101 ? -11.473 9.286 12.273 1.00 94.31 101 VAL A C 1
ATOM 837 O O . VAL A 1 101 ? -11.610 9.960 13.295 1.00 94.31 101 VAL A O 1
ATOM 840 N N . GLN A 1 102 ? -11.938 9.675 11.087 1.00 95.44 102 GLN A N 1
ATOM 841 C CA . GLN A 1 102 ? -12.663 10.923 10.882 1.00 95.44 102 GLN A CA 1
ATOM 842 C C . GLN A 1 102 ? -13.936 10.989 11.739 1.00 95.44 102 GLN A C 1
ATOM 844 O O . GLN A 1 102 ? -14.237 12.039 12.310 1.00 95.44 102 GLN A O 1
ATOM 849 N N . GLU A 1 103 ? -14.669 9.882 11.865 1.00 96.94 103 GLU A N 1
ATOM 850 C CA . GLU A 1 103 ? -15.920 9.834 12.630 1.00 96.94 103 GLU A CA 1
ATOM 851 C C . GLU A 1 103 ? -15.719 9.610 14.139 1.00 96.94 103 GLU A C 1
ATOM 853 O O . GLU A 1 103 ? -16.456 10.167 14.954 1.00 96.94 103 GLU A O 1
ATOM 858 N N . ASN A 1 104 ? -14.728 8.804 14.533 1.00 94.62 104 ASN A N 1
ATOM 859 C CA . ASN A 1 104 ? -14.571 8.328 15.914 1.00 94.62 104 ASN A CA 1
ATOM 860 C C . ASN A 1 104 ? -13.381 8.952 16.659 1.00 94.62 104 ASN A C 1
ATOM 862 O O . ASN A 1 104 ? -13.280 8.804 17.879 1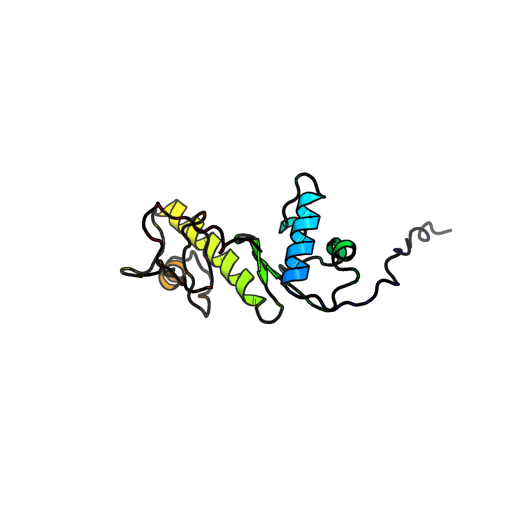.00 94.62 104 ASN A O 1
ATOM 866 N N . GLY A 1 105 ? -12.451 9.598 15.950 1.00 92.12 105 GLY A N 1
ATOM 867 C CA . GLY A 1 105 ? -11.260 10.239 16.516 1.00 92.12 105 GLY A CA 1
ATOM 868 C C . GLY A 1 105 ? -10.222 9.280 17.113 1.00 92.12 105 GLY A C 1
ATOM 869 O O . GLY A 1 105 ? -9.347 9.717 17.859 1.00 92.12 105 GLY A O 1
ATOM 870 N N . LYS A 1 106 ? -10.318 7.974 16.837 1.00 92.12 106 LYS A N 1
ATOM 871 C CA . LYS A 1 106 ? -9.395 6.942 17.340 1.00 92.12 106 LYS A CA 1
ATOM 872 C C . LYS A 1 106 ? -9.111 5.896 16.272 1.00 92.12 106 LYS A C 1
ATOM 874 O O . LYS A 1 106 ? -9.920 5.722 15.369 1.00 92.12 106 LYS A O 1
ATOM 879 N N . LEU A 1 107 ? -8.006 5.168 16.410 1.00 92.00 107 LEU A N 1
ATOM 880 C CA . LEU A 1 107 ? -7.641 4.112 15.466 1.00 92.00 107 LEU A CA 1
ATOM 881 C C . LEU A 1 107 ? -8.482 2.843 15.675 1.00 92.00 107 LEU A C 1
ATOM 883 O O . LEU A 1 107 ? -8.796 2.494 16.821 1.00 92.00 107 LEU A O 1
ATOM 887 N N . PRO A 1 108 ? -8.840 2.132 14.595 1.00 94.31 108 PRO A N 1
ATOM 888 C CA . PRO A 1 108 ? -9.548 0.862 14.664 1.00 94.31 108 PRO A CA 1
ATOM 889 C C . PRO A 1 108 ? -8.556 -0.297 14.851 1.00 94.31 108 PRO A C 1
ATOM 891 O O . PRO A 1 108 ? -8.460 -1.164 13.995 1.00 94.31 108 PRO A O 1
ATOM 894 N N . VAL A 1 109 ? -7.800 -0.308 15.949 1.00 94.69 109 VAL A N 1
ATOM 895 C CA . VAL A 1 109 ? -6.852 -1.393 16.270 1.00 94.69 109 VAL A CA 1
ATOM 896 C C . VAL A 1 109 ? -7.444 -2.383 17.270 1.00 94.69 109 VAL A C 1
ATOM 898 O O . VAL A 1 109 ? -8.311 -2.011 18.068 1.00 94.69 109 VAL A O 1
ATOM 901 N N . ILE A 1 110 ? -6.975 -3.631 17.228 1.00 93.12 110 ILE A N 1
ATOM 902 C CA . ILE A 1 110 ? -7.324 -4.664 18.209 1.00 93.12 110 ILE A CA 1
ATOM 903 C C . ILE A 1 110 ? -6.791 -4.243 19.587 1.00 93.12 110 ILE A C 1
ATOM 905 O O . ILE A 1 110 ? -5.644 -3.806 19.717 1.00 93.12 110 ILE A O 1
ATOM 909 N N . GLU A 1 111 ? -7.628 -4.366 20.620 1.00 86.19 111 GLU A N 1
ATOM 910 C CA . GLU A 1 111 ? -7.228 -4.097 22.006 1.00 86.19 111 GLU A CA 1
ATOM 911 C C . GLU A 1 111 ? -6.063 -5.012 22.416 1.00 86.19 111 GLU A C 1
ATOM 913 O O . GLU A 1 111 ? -6.035 -6.190 22.068 1.00 86.19 111 GLU A O 1
ATOM 918 N N . ASP A 1 112 ? -5.079 -4.452 23.123 1.00 83.88 112 ASP A N 1
ATOM 919 C CA . ASP A 1 112 ? -3.840 -5.131 23.532 1.00 83.88 112 ASP A CA 1
ATOM 920 C C . ASP A 1 112 ? -2.961 -5.660 22.377 1.00 83.88 112 ASP A C 1
ATOM 922 O O . ASP A 1 112 ? -2.031 -6.438 22.607 1.00 83.88 112 ASP A O 1
ATOM 926 N N . SER A 1 113 ? -3.200 -5.221 21.133 1.00 82.19 113 SER A N 1
ATOM 927 C CA . SER A 1 113 ? -2.322 -5.567 20.015 1.00 82.19 113 SER A CA 1
ATOM 928 C C . SER A 1 113 ? -0.930 -4.969 20.200 1.00 82.19 113 SER A C 1
ATOM 930 O O . SER A 1 113 ? -0.751 -3.757 20.317 1.00 82.19 113 SER A O 1
ATOM 932 N N . VAL A 1 114 ? 0.069 -5.845 20.154 1.00 78.06 114 VAL A N 1
ATOM 933 C CA . VAL A 1 114 ? 1.494 -5.507 20.227 1.00 78.06 114 VAL A CA 1
ATOM 934 C C . VAL A 1 114 ? 1.928 -4.715 18.982 1.00 78.06 114 VAL A C 1
ATOM 936 O O . VAL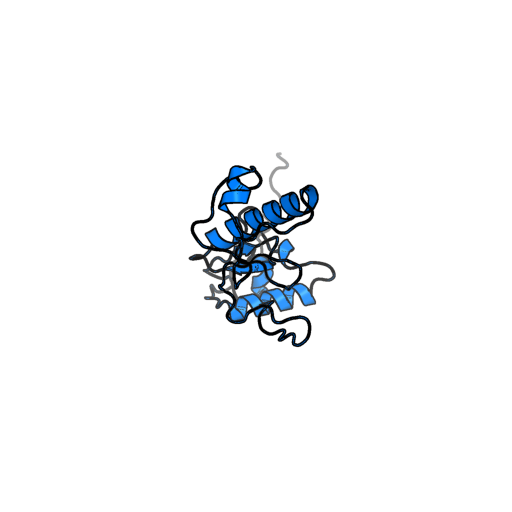 A 1 114 ? 2.701 -3.770 19.089 1.00 78.06 114 VAL A O 1
ATOM 939 N N . HIS A 1 115 ? 1.376 -5.039 17.808 1.00 79.69 115 HIS A N 1
ATOM 940 C CA . HIS A 1 115 ? 1.813 -4.515 16.507 1.00 79.69 115 HIS A CA 1
ATOM 941 C C . HIS A 1 115 ? 0.822 -3.544 15.853 1.00 79.69 115 HIS A C 1
ATOM 943 O O . HIS A 1 115 ? 0.894 -3.331 14.647 1.00 79.69 115 HIS A O 1
ATOM 949 N N . PHE A 1 116 ? -0.112 -2.966 16.619 1.00 89.81 116 PHE A N 1
ATOM 950 C CA . PHE A 1 116 ? -1.164 -2.096 16.071 1.00 89.81 116 PHE A CA 1
ATOM 951 C C . PHE A 1 116 ? -1.944 -2.769 14.927 1.00 89.81 116 PHE A C 1
ATOM 953 O O . PHE A 1 116 ? -2.226 -2.163 13.891 1.00 89.81 116 PHE A O 1
ATOM 960 N N . GLU A 1 117 ? -2.284 -4.044 15.119 1.00 94.00 117 GLU A N 1
ATOM 961 C CA . GLU A 1 117 ? -3.101 -4.808 14.178 1.00 94.00 117 GLU A CA 1
ATOM 962 C C . GLU A 1 117 ? -4.483 -4.165 14.029 1.00 94.00 117 GLU A C 1
ATOM 964 O O . GLU A 1 117 ? -5.140 -3.823 15.018 1.00 94.00 117 GLU A O 1
ATOM 969 N N . VAL A 1 118 ? -4.919 -3.998 12.783 1.00 95.38 118 VAL A N 1
ATOM 970 C CA . VAL A 1 118 ? -6.209 -3.406 12.429 1.00 95.38 118 VAL A CA 1
ATOM 971 C C . VAL A 1 118 ? -7.333 -4.374 12.795 1.00 95.38 118 VAL A C 1
ATOM 973 O O . VAL A 1 118 ? -7.357 -5.529 12.374 1.00 95.38 118 VAL A O 1
ATOM 976 N N . ASP A 1 119 ? -8.333 -3.885 13.522 1.00 96.94 119 ASP A N 1
ATOM 977 C CA . ASP A 1 119 ? -9.565 -4.615 13.800 1.00 96.94 119 ASP A CA 1
ATOM 978 C C . ASP A 1 119 ? -10.498 -4.574 12.575 1.00 96.94 119 ASP A C 1
ATOM 980 O O . ASP A 1 119 ? -11.523 -3.882 12.533 1.00 96.94 119 ASP A O 1
ATOM 984 N N . CYS A 1 120 ? -10.136 -5.342 11.543 1.00 96.56 120 CYS A N 1
ATOM 985 C CA . CYS A 1 120 ? -10.914 -5.459 10.306 1.00 96.56 120 CYS A CA 1
ATOM 986 C C . CYS A 1 120 ? -12.337 -5.982 10.561 1.00 96.56 120 CYS A C 1
ATOM 988 O O . CYS A 1 120 ? -13.268 -5.639 9.830 1.00 96.56 120 CYS A O 1
ATOM 990 N N . ARG A 1 121 ? -12.547 -6.781 11.620 1.00 96.75 121 ARG A N 1
ATOM 991 C CA . ARG A 1 121 ? -13.885 -7.270 11.990 1.00 96.75 121 ARG A CA 1
ATOM 992 C C . ARG A 1 121 ? -14.772 -6.128 12.453 1.00 96.75 121 ARG A C 1
ATOM 994 O O . ARG A 1 121 ? -15.922 -6.049 12.025 1.00 96.75 121 ARG A O 1
ATOM 1001 N N . LYS A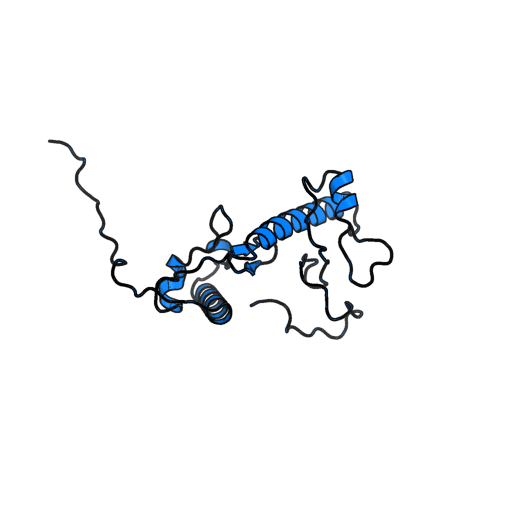 1 122 ? -14.251 -5.240 13.294 1.00 96.62 122 LYS A N 1
ATOM 1002 C CA . LYS A 1 122 ? -14.964 -4.045 13.742 1.00 96.62 122 LYS A CA 1
ATOM 1003 C C . LYS A 1 122 ? -15.279 -3.104 12.585 1.00 96.62 122 LYS A C 1
ATOM 1005 O O . LYS A 1 122 ? -16.423 -2.667 12.476 1.00 96.62 122 LYS A O 1
ATOM 1010 N N . LEU A 1 123 ? -14.315 -2.845 11.699 1.00 97.62 123 LEU A N 1
ATOM 1011 C CA . LEU A 1 123 ? -14.540 -2.023 10.504 1.00 97.62 123 LEU A CA 1
ATOM 1012 C C . LEU A 1 123 ? -15.630 -2.615 9.598 1.00 97.62 123 LEU A C 1
ATOM 1014 O O . LEU A 1 123 ? -16.504 -1.889 9.124 1.00 97.62 123 LEU A O 1
ATOM 1018 N N . TYR A 1 124 ? -15.648 -3.937 9.425 1.00 97.50 124 TYR A N 1
ATOM 1019 C CA . TYR A 1 124 ? -16.695 -4.633 8.677 1.00 97.50 124 TYR A CA 1
ATOM 1020 C C . TYR A 1 124 ? -18.072 -4.551 9.359 1.00 97.50 124 TYR A C 1
ATOM 1022 O O . TYR A 1 124 ? -19.074 -4.207 8.727 1.00 97.50 124 TYR A O 1
ATOM 1030 N N . GLN A 1 125 ? -18.144 -4.825 10.666 1.00 97.19 125 GLN A N 1
ATOM 1031 C CA . GLN A 1 125 ? -19.390 -4.769 11.444 1.00 97.19 125 GLN A CA 1
ATOM 1032 C C . GLN A 1 125 ? -20.017 -3.370 11.439 1.00 97.19 125 GLN A C 1
ATOM 1034 O O . GLN A 1 125 ? -21.242 -3.247 11.393 1.00 97.19 125 GLN A O 1
ATOM 1039 N N . GLN A 1 126 ? -19.180 -2.332 11.452 1.00 97.06 126 GLN A N 1
ATOM 1040 C CA . GLN A 1 126 ? -19.597 -0.930 11.415 1.00 97.06 126 GLN A CA 1
ATOM 1041 C C . GLN A 1 126 ? -19.733 -0.364 9.994 1.00 97.06 126 GLN A C 1
ATOM 1043 O O . GLN A 1 126 ? -20.048 0.808 9.844 1.00 97.06 126 GLN A O 1
ATOM 1048 N N . ARG A 1 127 ? -19.601 -1.208 8.958 1.00 96.88 127 ARG A N 1
ATOM 1049 C CA . ARG A 1 127 ? -19.821 -0.874 7.538 1.00 96.88 127 ARG A CA 1
ATOM 1050 C C . ARG A 1 127 ? -18.793 0.065 6.893 1.00 96.88 127 ARG A C 1
ATOM 1052 O O . ARG A 1 127 ? -19.063 0.538 5.795 1.00 96.88 127 ARG A O 1
ATOM 1059 N N . TYR A 1 128 ? -17.621 0.254 7.498 1.00 96.75 128 TYR A N 1
ATOM 1060 C CA . TYR A 1 128 ? -16.485 0.918 6.842 1.00 96.75 128 TYR A CA 1
ATOM 1061 C C . TYR A 1 128 ? -15.792 -0.006 5.829 1.00 96.75 128 TYR A C 1
ATOM 1063 O O . TYR A 1 128 ? -15.287 0.452 4.813 1.00 96.75 128 TYR A O 1
ATOM 1071 N N . LEU A 1 129 ? -15.812 -1.323 6.073 1.00 96.00 129 LEU A N 1
ATOM 1072 C CA . LEU A 1 129 ? -15.347 -2.337 5.121 1.00 96.00 129 LEU A CA 1
ATOM 1073 C C . LEU A 1 129 ? -16.513 -3.121 4.513 1.00 96.00 129 LEU A C 1
ATOM 1075 O O . LEU A 1 129 ? -17.469 -3.492 5.200 1.00 96.00 129 LEU A O 1
ATOM 1079 N N . HIS A 1 130 ? -16.398 -3.432 3.222 1.00 92.62 130 HIS A N 1
ATOM 1080 C CA . HIS A 1 130 ? -17.350 -4.283 2.498 1.00 92.62 130 HIS A CA 1
ATOM 1081 C C . HIS A 1 130 ? -16.990 -5.770 2.544 1.00 92.62 130 HIS A C 1
ATOM 1083 O O . HIS A 1 130 ? -17.874 -6.617 2.416 1.00 92.62 130 HIS A O 1
ATOM 1089 N N . GLU A 1 131 ? -15.718 -6.081 2.770 1.00 94.25 131 GLU A N 1
ATOM 1090 C CA . GLU A 1 131 ? -15.184 -7.429 2.932 1.00 94.25 131 GLU A CA 1
ATOM 1091 C C . GLU A 1 131 ? -14.008 -7.416 3.911 1.00 94.25 131 GLU A C 1
ATOM 1093 O O . GLU A 1 131 ? -13.420 -6.367 4.176 1.00 94.25 131 GLU A O 1
ATOM 1098 N N . ILE A 1 132 ? -13.708 -8.576 4.490 1.00 94.88 132 ILE A N 1
ATOM 1099 C CA . ILE A 1 132 ? -12.599 -8.742 5.431 1.00 94.88 132 ILE A CA 1
ATOM 1100 C C . ILE A 1 132 ? -11.427 -9.341 4.644 1.00 94.88 132 ILE A C 1
ATOM 1102 O O . ILE A 1 132 ? -11.630 -10.396 4.044 1.00 94.88 132 ILE A O 1
ATOM 1106 N N . PRO A 1 133 ? -10.236 -8.713 4.637 1.00 94.44 133 PRO A N 1
ATOM 1107 C CA . PRO A 1 133 ? -9.049 -9.297 4.017 1.00 94.44 133 PRO A CA 1
ATOM 1108 C C . PRO A 1 133 ? -8.678 -10.650 4.638 1.00 94.44 133 PRO A C 1
ATOM 1110 O O . PRO A 1 133 ? -8.840 -10.854 5.843 1.00 94.44 133 PRO A O 1
ATOM 1113 N N . ASP A 1 134 ? -8.115 -11.549 3.830 1.00 92.69 134 ASP A N 1
ATOM 1114 C CA . ASP A 1 134 ? -7.723 -12.904 4.258 1.00 92.69 134 ASP A CA 1
ATOM 1115 C C . ASP A 1 134 ? -6.410 -12.949 5.067 1.00 92.69 134 ASP A C 1
ATOM 1117 O O . ASP A 1 134 ? -5.978 -14.014 5.512 1.00 92.69 134 ASP A O 1
ATOM 1121 N N . PHE A 1 135 ? -5.762 -11.803 5.265 1.00 93.38 135 PHE A N 1
ATOM 1122 C CA . PHE A 1 135 ? -4.501 -11.660 5.986 1.00 93.38 135 PHE A CA 1
ATOM 1123 C C . PHE A 1 135 ? -4.556 -10.459 6.943 1.00 93.38 135 PHE A C 1
ATOM 1125 O O . PHE A 1 135 ? -5.285 -9.495 6.679 1.00 93.38 135 PHE A O 1
ATOM 1132 N N . PRO A 1 136 ? -3.817 -10.509 8.068 1.00 93.12 136 PRO A N 1
ATOM 1133 C CA . PRO A 1 136 ? -3.773 -9.405 9.013 1.00 93.12 136 PRO A CA 1
ATOM 1134 C C . PRO A 1 136 ? -3.080 -8.192 8.394 1.00 93.12 136 PRO A C 1
ATOM 1136 O O . PRO A 1 136 ? -2.226 -8.305 7.513 1.00 93.12 136 PRO A O 1
ATOM 1139 N N . MET A 1 137 ? -3.453 -7.018 8.887 1.00 94.44 137 MET A N 1
ATOM 1140 C CA . MET A 1 137 ? -2.845 -5.756 8.503 1.00 94.44 137 MET A CA 1
ATOM 1141 C C . MET A 1 137 ? -2.538 -4.929 9.737 1.00 94.44 137 MET A C 1
ATOM 1143 O O . MET A 1 137 ? -3.211 -5.043 10.762 1.00 94.44 137 MET A O 1
ATOM 1147 N N . TYR A 1 138 ? -1.539 -4.071 9.614 1.00 93.44 138 TYR A N 1
ATOM 1148 C CA . TYR A 1 138 ? -0.976 -3.323 10.726 1.00 93.44 138 TYR A CA 1
ATOM 1149 C C . TYR A 1 138 ? -0.907 -1.850 10.368 1.00 93.44 138 TYR A C 1
ATOM 1151 O O . TYR A 1 138 ? -0.647 -1.496 9.217 1.00 93.44 138 TYR A O 1
ATOM 1159 N N . ILE A 1 139 ? -1.137 -0.991 11.353 1.00 90.06 139 ILE A N 1
ATOM 1160 C CA . ILE A 1 139 ? -0.928 0.446 11.198 1.00 90.06 139 ILE A CA 1
ATOM 1161 C C . ILE A 1 139 ? 0.541 0.741 11.483 1.00 90.06 139 ILE A C 1
ATOM 1163 O O . ILE A 1 139 ? 1.064 0.390 12.540 1.00 90.06 139 ILE A O 1
ATOM 1167 N N . THR A 1 140 ? 1.200 1.393 10.534 1.00 85.50 140 THR A N 1
ATOM 1168 C CA . THR A 1 140 ? 2.572 1.873 10.694 1.00 85.50 140 THR A CA 1
ATOM 1169 C C . THR A 1 140 ? 2.586 3.259 11.334 1.00 85.50 140 THR A C 1
ATOM 1171 O O . THR A 1 140 ? 1.620 4.020 11.263 1.00 85.50 140 THR A O 1
ATOM 1174 N N . ASP A 1 141 ? 3.698 3.598 11.977 1.00 72.94 141 ASP A N 1
ATOM 1175 C CA . ASP A 1 141 ? 3.942 4.927 12.538 1.00 72.94 141 ASP A CA 1
ATOM 1176 C C . ASP A 1 141 ? 4.204 5.988 11.456 1.00 72.94 141 ASP A C 1
ATOM 1178 O O . ASP A 1 141 ? 4.017 7.186 11.692 1.00 72.94 141 ASP A O 1
ATOM 1182 N N . GLN A 1 142 ? 4.597 5.558 10.256 1.00 69.25 142 GLN A N 1
ATOM 1183 C CA . GLN A 1 142 ? 4.764 6.428 9.107 1.00 69.25 142 GLN A CA 1
ATOM 1184 C C . GLN A 1 142 ? 3.405 6.812 8.517 1.00 69.25 142 GLN A C 1
ATOM 1186 O O . GLN A 1 142 ? 2.728 6.009 7.883 1.00 69.25 142 GLN A O 1
ATOM 1191 N N . GLU A 1 143 ? 3.023 8.073 8.729 1.00 70.12 143 GLU A N 1
ATOM 1192 C CA . GLU A 1 143 ? 1.823 8.697 8.150 1.00 70.12 143 GLU A CA 1
ATOM 1193 C C . GLU A 1 143 ? 0.513 7.930 8.419 1.00 70.12 143 GLU A C 1
ATOM 1195 O O . GLU A 1 143 ? -0.477 8.149 7.732 1.00 70.12 143 GLU A O 1
ATOM 1200 N N . MET A 1 144 ? 0.481 7.073 9.451 1.00 78.81 144 MET A N 1
ATOM 1201 C CA . MET A 1 144 ? -0.665 6.215 9.785 1.00 78.81 144 MET A CA 1
ATOM 1202 C C . MET A 1 144 ? -1.072 5.265 8.648 1.00 78.81 144 MET A C 1
ATOM 1204 O O . MET A 1 144 ? -2.246 4.910 8.514 1.00 78.81 144 MET A O 1
ATOM 1208 N N . MET A 1 145 ? -0.100 4.850 7.833 1.00 88.12 145 MET A N 1
ATOM 1209 C CA . MET A 1 145 ? -0.335 3.999 6.672 1.00 88.12 145 MET A CA 1
ATOM 1210 C C . MET A 1 145 ? -0.490 2.534 7.075 1.00 88.12 145 MET A C 1
ATOM 1212 O O . MET A 1 145 ? 0.189 2.052 7.987 1.00 88.12 145 MET A O 1
ATOM 1216 N N . VAL A 1 146 ? -1.345 1.806 6.363 1.00 92.38 146 VAL A N 1
ATOM 1217 C CA . VAL A 1 146 ? -1.544 0.367 6.545 1.00 92.38 146 VAL A CA 1
ATOM 1218 C C . VAL A 1 146 ? -0.477 -0.460 5.816 1.00 92.38 146 VAL A C 1
ATOM 1220 O O . VAL A 1 146 ? -0.054 -0.134 4.708 1.00 92.38 146 VAL A O 1
ATOM 1223 N N . THR A 1 147 ? -0.054 -1.567 6.425 1.00 91.94 147 THR A N 1
ATOM 1224 C CA . THR A 1 147 ? 0.844 -2.560 5.823 1.00 91.94 147 THR A CA 1
ATOM 1225 C C . THR A 1 147 ? 0.307 -3.979 5.994 1.00 91.94 147 THR A C 1
ATOM 1227 O O . THR A 1 147 ? -0.378 -4.290 6.966 1.00 91.94 147 THR A O 1
ATOM 1230 N N . HIS A 1 148 ? 0.651 -4.854 5.050 1.00 91.81 148 HIS A N 1
ATOM 1231 C CA . HIS A 1 148 ? 0.391 -6.298 5.098 1.00 91.81 148 HIS A CA 1
ATOM 1232 C C . HIS A 1 148 ? 1.555 -7.081 5.732 1.00 91.81 148 HIS A C 1
ATOM 1234 O O . HIS A 1 148 ? 1.471 -8.295 5.903 1.00 91.81 148 HIS A O 1
ATOM 1240 N N . ARG A 1 149 ? 2.670 -6.403 6.039 1.00 89.69 149 ARG A N 1
ATOM 1241 C CA . ARG A 1 149 ? 3.860 -7.016 6.634 1.00 89.69 149 ARG A CA 1
ATOM 1242 C C . ARG A 1 149 ? 3.811 -6.859 8.139 1.00 89.69 149 ARG A C 1
ATOM 1244 O O . ARG A 1 149 ? 3.695 -5.740 8.633 1.00 89.69 149 ARG A O 1
ATOM 1251 N N . GLU A 1 150 ? 3.957 -7.969 8.849 1.00 84.75 150 GLU A N 1
ATOM 1252 C CA . GLU A 1 150 ? 4.098 -7.939 10.299 1.00 84.75 150 GLU A CA 1
ATOM 1253 C C . GLU A 1 150 ? 5.342 -7.110 10.680 1.00 84.75 150 GLU A C 1
ATOM 1255 O O . GLU A 1 150 ? 6.445 -7.399 10.194 1.00 84.75 150 GLU A O 1
ATOM 1260 N N . PRO A 1 151 ? 5.194 -6.052 11.497 1.00 77.69 151 PRO A N 1
ATOM 1261 C CA . PRO A 1 151 ? 6.318 -5.216 11.890 1.00 77.69 151 PRO A CA 1
ATOM 1262 C C . PRO A 1 151 ? 7.355 -6.025 12.677 1.00 77.69 151 PRO A C 1
ATOM 1264 O O . PRO A 1 151 ? 7.069 -6.543 13.754 1.00 77.69 151 PRO A O 1
ATOM 1267 N N . ALA A 1 152 ? 8.590 -6.087 12.167 1.00 67.56 152 ALA A N 1
ATOM 1268 C CA . ALA A 1 152 ? 9.698 -6.775 12.839 1.00 67.56 152 ALA A CA 1
ATOM 1269 C C . ALA A 1 152 ? 10.119 -6.100 14.160 1.00 67.56 152 ALA A C 1
ATOM 1271 O O . ALA A 1 152 ? 10.789 -6.719 14.987 1.00 67.56 152 ALA A O 1
ATOM 1272 N N . ILE A 1 153 ? 9.747 -4.831 14.350 1.00 58.88 153 ILE A N 1
ATOM 1273 C CA . ILE A 1 153 ? 10.028 -4.029 15.539 1.00 58.88 153 ILE A CA 1
ATOM 1274 C C . ILE A 1 153 ? 8.710 -3.376 15.965 1.00 58.88 153 ILE A C 1
ATOM 1276 O O . ILE A 1 153 ? 7.955 -2.880 15.127 1.00 58.88 153 ILE A O 1
ATOM 1280 N N . LEU A 1 154 ? 8.432 -3.395 17.269 1.00 52.28 154 LEU A N 1
ATOM 1281 C CA . LEU A 1 154 ? 7.422 -2.531 17.879 1.00 52.28 154 LEU A CA 1
ATOM 1282 C C . LEU A 1 154 ? 7.659 -1.084 17.421 1.00 52.28 154 LEU A C 1
ATOM 1284 O O . LEU A 1 154 ? 8.822 -0.690 17.344 1.00 52.28 154 LEU A O 1
ATOM 1288 N N . PRO A 1 155 ? 6.628 -0.261 17.172 1.00 49.38 155 PRO A N 1
ATOM 1289 C CA . PRO A 1 155 ? 6.841 1.177 17.096 1.00 49.38 155 PRO A CA 1
ATOM 1290 C C . PRO A 1 155 ? 7.329 1.651 18.475 1.00 49.38 155 PRO A C 1
ATOM 1292 O O . PRO A 1 155 ? 6.546 1.934 19.383 1.00 49.38 155 PRO A O 1
ATOM 1295 N N . GLU A 1 156 ? 8.650 1.647 18.670 1.00 44.09 156 GLU A N 1
ATOM 1296 C CA . GLU A 1 156 ? 9.281 2.194 19.857 1.00 44.09 156 GLU A CA 1
ATOM 1297 C C . GLU A 1 156 ? 8.987 3.689 19.876 1.00 44.09 156 GLU A C 1
ATOM 1299 O O . GLU A 1 156 ? 9.120 4.403 18.882 1.00 44.09 156 GLU A O 1
ATOM 1304 N N . SER A 1 157 ? 8.545 4.162 21.033 1.00 45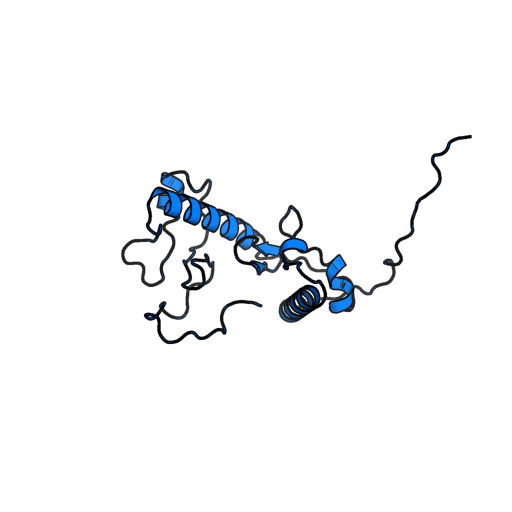.47 157 SER A N 1
ATOM 1305 C CA . SER A 1 157 ? 8.291 5.564 21.327 1.00 45.47 157 SER A CA 1
ATOM 1306 C C . SER A 1 157 ? 9.284 6.520 20.643 1.00 45.47 157 SER A C 1
ATOM 1308 O O . SER A 1 157 ? 10.429 6.622 21.066 1.00 45.47 157 SER A O 1
ATOM 1310 N N . LYS A 1 158 ? 8.800 7.250 19.630 1.00 43.19 158 LYS A N 1
ATOM 1311 C CA . LYS A 1 158 ? 9.236 8.556 19.085 1.00 43.19 158 LYS A CA 1
ATOM 1312 C C . LYS A 1 158 ? 10.716 8.854 18.766 1.00 43.19 158 LYS A C 1
ATOM 1314 O O . LYS A 1 158 ? 10.924 9.902 18.160 1.00 43.19 158 LYS A O 1
ATOM 1319 N N . GLU A 1 159 ? 11.725 8.051 19.109 1.00 43.09 159 GLU A N 1
ATOM 1320 C CA . GLU A 1 159 ? 13.113 8.562 19.109 1.00 43.09 159 GLU A CA 1
ATOM 1321 C C . GLU A 1 159 ? 14.125 7.949 18.137 1.00 43.09 159 GLU A C 1
ATOM 1323 O O . GLU A 1 159 ? 15.106 8.628 17.844 1.00 43.09 159 GLU A O 1
ATOM 1328 N N . HIS A 1 160 ? 13.912 6.779 17.528 1.00 39.38 160 HIS A N 1
ATOM 1329 C CA . HIS A 1 160 ? 14.911 6.246 16.589 1.00 39.38 160 HIS A CA 1
ATOM 1330 C C . HIS A 1 160 ? 14.299 5.661 15.317 1.00 39.38 160 HIS A C 1
ATOM 1332 O O . HIS A 1 160 ? 13.944 4.496 15.210 1.00 39.38 160 HIS A O 1
ATOM 1338 N N . MET A 1 161 ? 14.209 6.557 14.338 1.00 43.84 161 MET A N 1
ATOM 1339 C CA . MET A 1 161 ? 13.634 6.380 13.014 1.00 43.84 161 MET A CA 1
ATOM 1340 C C . MET A 1 161 ? 14.678 5.767 12.067 1.00 43.84 161 MET A C 1
ATOM 1342 O O . MET A 1 161 ? 15.476 6.495 11.466 1.00 43.84 161 MET A O 1
ATOM 1346 N N . ASP A 1 162 ? 14.701 4.439 11.937 1.00 35.84 162 ASP A N 1
ATOM 1347 C CA . ASP A 1 162 ? 15.392 3.805 10.813 1.00 35.84 162 ASP A CA 1
ATOM 1348 C C . ASP A 1 162 ? 14.513 3.930 9.559 1.00 35.84 162 ASP A C 1
ATOM 1350 O O . ASP A 1 162 ? 13.469 3.298 9.424 1.00 35.84 162 ASP A O 1
ATOM 1354 N N . LYS A 1 163 ? 14.942 4.792 8.633 1.00 39.72 163 LYS A N 1
ATOM 1355 C CA . LYS A 1 163 ? 14.262 5.115 7.365 1.00 39.72 163 LYS A CA 1
ATOM 1356 C C . LYS A 1 163 ? 14.364 3.990 6.323 1.00 39.72 163 LYS A C 1
ATOM 1358 O O . LYS A 1 163 ? 14.167 4.242 5.137 1.00 39.72 163 LYS A O 1
ATOM 1363 N N . SER A 1 164 ? 14.751 2.783 6.725 1.00 34.81 164 SER A N 1
ATOM 1364 C CA . SER A 1 164 ? 15.089 1.694 5.808 1.00 34.81 164 SER A CA 1
ATOM 1365 C C . SER A 1 164 ? 13.889 0.861 5.349 1.00 34.81 164 SER A C 1
ATOM 1367 O O . SER A 1 164 ? 14.031 0.107 4.389 1.00 34.81 164 SER A O 1
ATOM 1369 N N . TYR A 1 165 ? 12.709 1.019 5.961 1.00 35.03 165 TYR A N 1
ATOM 1370 C CA . TYR A 1 165 ? 11.551 0.164 5.664 1.00 35.03 165 TYR A CA 1
ATOM 1371 C C . TYR A 1 165 ? 10.444 0.776 4.808 1.00 35.03 165 TYR A C 1
ATOM 1373 O O . TYR A 1 165 ? 9.467 0.085 4.521 1.00 35.03 165 TYR A O 1
ATOM 1381 N N . VAL A 1 166 ? 10.602 2.008 4.314 1.00 36.91 166 VAL A N 1
ATOM 1382 C CA . VAL A 1 166 ? 9.602 2.613 3.424 1.00 36.91 166 VAL A CA 1
ATOM 1383 C C . VAL A 1 166 ? 10.264 3.194 2.180 1.00 36.91 166 VAL A C 1
ATOM 1385 O O . VAL A 1 166 ? 11.261 3.908 2.255 1.00 36.91 166 VAL A O 1
ATOM 1388 N N . LEU A 1 167 ? 9.651 2.892 1.033 1.00 39.09 167 LEU A N 1
ATOM 1389 C CA . LEU A 1 167 ? 9.994 3.340 -0.320 1.00 39.09 167 LEU A CA 1
ATOM 1390 C C . LEU A 1 167 ? 11.180 2.625 -0.977 1.00 39.09 167 LEU A C 1
ATOM 1392 O O . LEU A 1 167 ? 12.218 3.222 -1.264 1.00 39.09 167 LEU A O 1
ATOM 1396 N N . LEU A 1 168 ? 10.940 1.385 -1.394 1.00 36.84 168 LEU A N 1
ATOM 1397 C CA . LEU A 1 168 ? 11.233 1.062 -2.787 1.00 36.84 168 LEU A CA 1
ATOM 1398 C C . LEU A 1 168 ? 9.937 0.638 -3.475 1.00 36.84 168 LEU A C 1
ATOM 1400 O O . LEU A 1 168 ? 9.408 -0.445 -3.134 1.00 36.84 168 LEU A O 1
#

InterPro domains:
  IPR025071 Protein of unknown function DUF3939 [PF13075] (19-148)

Secondary structure (DSSP, 8-state):
--S--------TTTTPPEE---HHHHHHHHHHHHHHSTT--GGGGB-TTSBB-TTTTHHHHTSEESS-EEE-TTT--EEEGGGTHHHHHHHHHHHHHHHHHHHHSS--BPTT-TT-BB-HHHHHHTTS-SS--SS--EE-SSTT-EESSPPSS---SSS---TTSS--

Foldseek 3Di:
DDPPDDDPPPPPQPDFDEDADDPVLVLVLQVVLPVVDPPDHQCVQQDPLQKGVCVSSQVSSSGRYPFIWGAQPQQRDIGGPVCSCVSVVQNLVQQLQVVCCVVPVDGQADPPDQFRKHPQVVSVVVPSHPDRDPAIWGQDPPVRGIDRDRDPDGPPPDDDDPVPPGGD

Radius of gyration: 20.19 Å; chains: 1; bounding box: 36×31×75 Å

pLDDT: mean 82.66, std 19.18, range [34.81, 97.62]